Protein AF-Q8XRA2-F1 (afdb_monomer_lite)

Sequence (101 aa):
MEHDKYLHAGISAVIASGVTTLAVDSPNRFWYGLGAGMAVGLTKEIVDRRKTNGRFDSKDLLADLAGALIGAYAADSLLRPAVFKQPTGYAYGVQLNVAFD

Organism: Ralstonia nicotianae (strain ATCC BAA-1114 / GMI1000) (NCBI:txid267608)

Secondary structure (DSSP, 8-state):
--HHHHHHHHHHHHHHHHHHHHTTT-TTHHHHHHHHHHHHHHHHHHHHHHHH-PPP-HHHHHHHHHHHHHHHHHIIIIIHHHHTT-SS--SSS--------

Radius of gyration: 16.07 Å; chains: 1; bounding box: 40×39×38 Å

Foldseek 3Di:
DVVVLLVLLQVLLVQLLVQLLVPLPDPCSLVRSLVRLLVVQVVVQVVCCVPVVDDRDVSSSVSSNNSSNNNSCCNVPPVSVVQVPDPDNDPDPPPPPPDDD

Structure (mmCIF, N/CA/C/O backbone):
data_AF-Q8XRA2-F1
#
_entry.id   AF-Q8XRA2-F1
#
loop_
_atom_site.group_PDB
_atom_site.id
_atom_site.type_symbol
_atom_site.label_atom_id
_atom_site.label_alt_id
_atom_site.label_comp_id
_atom_site.label_asym_id
_atom_site.label_entity_id
_atom_site.label_seq_id
_atom_site.pdbx_PDB_ins_code
_atom_site.Cartn_x
_atom_site.Cartn_y
_atom_site.Cartn_z
_atom_site.occupancy
_atom_site.B_iso_or_equiv
_atom_site.auth_seq_id
_atom_site.auth_comp_id
_atom_site.auth_asym_id
_atom_site.auth_atom_id
_atom_site.pdbx_PDB_model_num
ATOM 1 N N . MET A 1 1 ? -3.341 7.267 21.352 1.00 46.38 1 MET A N 1
ATOM 2 C CA . MET A 1 1 ? -4.279 7.421 20.216 1.00 46.38 1 MET A CA 1
ATOM 3 C C . MET A 1 1 ? -3.575 7.649 18.874 1.00 46.38 1 MET A C 1
ATOM 5 O O . MET A 1 1 ? -4.212 7.436 17.858 1.00 46.38 1 MET A O 1
ATOM 9 N N . GLU A 1 2 ? -2.294 8.044 18.819 1.00 52.69 2 GLU A N 1
ATOM 10 C CA . GLU A 1 2 ? -1.596 8.254 17.530 1.00 52.69 2 GLU A CA 1
ATOM 11 C C . GLU A 1 2 ? -0.962 6.990 16.934 1.00 52.69 2 GLU A C 1
ATOM 13 O O . GLU A 1 2 ? -0.870 6.868 15.719 1.00 52.69 2 GLU A O 1
ATOM 18 N N . HIS A 1 3 ? -0.583 6.023 17.774 1.00 60.09 3 HIS A N 1
ATOM 19 C CA . HIS A 1 3 ? 0.075 4.788 17.334 1.00 60.09 3 HIS A CA 1
ATOM 20 C C . HIS A 1 3 ? -0.778 3.959 16.356 1.00 60.09 3 HIS A C 1
ATOM 22 O O . HIS A 1 3 ? -0.246 3.353 15.432 1.00 60.09 3 HIS A O 1
ATOM 28 N N . ASP A 1 4 ? -2.102 3.990 16.523 1.00 64.19 4 ASP A N 1
ATOM 29 C CA . ASP A 1 4 ? -3.039 3.244 15.677 1.00 64.19 4 ASP A CA 1
ATOM 30 C C . ASP A 1 4 ? -3.101 3.816 14.247 1.00 64.19 4 ASP A C 1
ATOM 32 O O . ASP A 1 4 ? -3.142 3.085 13.261 1.00 64.19 4 ASP A O 1
ATOM 36 N N . LYS A 1 5 ? -2.969 5.139 14.107 1.00 65.81 5 LYS A N 1
ATOM 37 C CA . LYS A 1 5 ? -3.048 5.840 12.816 1.00 65.81 5 LYS A CA 1
ATOM 38 C C . LYS A 1 5 ? -1.835 5.600 11.931 1.00 65.81 5 LYS A C 1
ATOM 40 O O . LYS A 1 5 ? -1.968 5.446 10.720 1.00 65.81 5 LYS A O 1
ATOM 45 N N . TYR A 1 6 ? -0.647 5.553 12.535 1.00 73.31 6 TYR A N 1
ATOM 46 C CA . TYR A 1 6 ? 0.577 5.215 11.808 1.00 73.31 6 TYR A CA 1
ATOM 47 C C . TYR A 1 6 ? 0.550 3.771 11.305 1.00 73.31 6 TYR A C 1
ATOM 49 O O . TYR A 1 6 ? 1.093 3.492 10.238 1.00 73.31 6 TYR A O 1
ATOM 57 N N . LEU A 1 7 ? -0.118 2.871 12.032 1.00 78.88 7 LEU A N 1
ATOM 58 C CA . LEU A 1 7 ? -0.307 1.491 11.601 1.00 78.88 7 LEU A CA 1
ATOM 59 C C . LEU A 1 7 ? -1.230 1.402 10.374 1.00 78.88 7 LEU A C 1
ATOM 61 O O . LEU A 1 7 ? -0.915 0.669 9.439 1.00 78.88 7 LEU A O 1
ATOM 65 N N . HIS A 1 8 ? -2.313 2.184 10.342 1.00 75.25 8 HIS A N 1
ATOM 66 C CA . HIS A 1 8 ? -3.242 2.250 9.202 1.00 75.25 8 HIS A CA 1
ATOM 67 C C . HIS A 1 8 ? -2.545 2.804 7.955 1.00 75.25 8 HIS A C 1
ATOM 69 O O . HIS A 1 8 ? -2.428 2.118 6.937 1.00 75.25 8 HIS A O 1
ATOM 75 N N . ALA A 1 9 ? -1.919 3.977 8.092 1.00 78.38 9 ALA A N 1
ATOM 76 C CA . ALA A 1 9 ? -1.117 4.56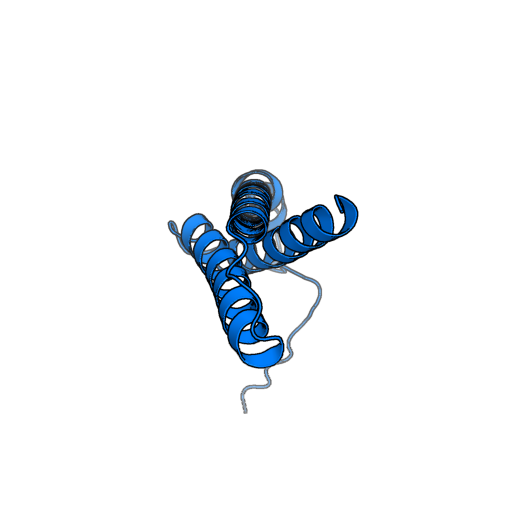7 7.025 1.00 78.38 9 ALA A CA 1
ATOM 77 C C . ALA A 1 9 ? 0.001 3.622 6.543 1.00 78.38 9 ALA A C 1
ATOM 79 O O . ALA A 1 9 ? 0.244 3.505 5.344 1.00 78.38 9 ALA A O 1
ATOM 80 N N . GLY A 1 10 ? 0.664 2.912 7.459 1.00 82.19 10 GLY A N 1
ATOM 81 C CA . GLY A 1 10 ? 1.728 1.965 7.130 1.00 82.19 10 GLY A CA 1
ATOM 82 C C . GLY A 1 10 ? 1.241 0.772 6.307 1.00 82.19 10 GLY A C 1
ATOM 83 O O . GLY A 1 10 ? 1.834 0.459 5.276 1.00 82.19 10 GLY A O 1
ATOM 84 N N . ILE A 1 11 ? 0.142 0.131 6.715 1.00 84.00 11 ILE A N 1
ATOM 85 C CA . ILE A 1 11 ? -0.443 -1.003 5.979 1.00 84.00 11 ILE A CA 1
ATOM 86 C C . ILE A 1 11 ? -0.898 -0.552 4.588 1.00 84.00 11 ILE A C 1
ATOM 88 O O . ILE A 1 11 ? -0.568 -1.194 3.588 1.00 84.00 11 ILE A O 1
ATOM 92 N N . SER A 1 12 ? -1.581 0.589 4.511 1.00 82.88 12 SER A N 1
ATOM 93 C CA . SER A 1 12 ? -2.031 1.167 3.246 1.00 82.88 12 SER A CA 1
ATOM 94 C C . SER A 1 12 ? -0.862 1.532 2.326 1.00 82.88 12 SER A C 1
ATOM 96 O O . SER A 1 12 ? -0.939 1.296 1.120 1.00 82.88 12 SER A O 1
ATOM 98 N N . ALA A 1 13 ? 0.267 1.996 2.874 1.00 83.56 13 ALA A N 1
ATOM 99 C CA . ALA A 1 13 ? 1.488 2.245 2.108 1.00 83.56 13 ALA A CA 1
ATOM 100 C C . ALA A 1 13 ? 2.113 0.957 1.547 1.00 83.56 13 ALA A C 1
ATOM 102 O O . ALA A 1 13 ? 2.542 0.933 0.391 1.00 83.56 13 ALA A O 1
ATOM 103 N N . VAL A 1 14 ? 2.145 -0.128 2.327 1.00 86.50 14 VAL A N 1
ATOM 104 C CA . VAL A 1 14 ? 2.672 -1.432 1.882 1.00 86.50 14 VAL A CA 1
ATOM 105 C C . VAL A 1 14 ? 1.808 -2.022 0.766 1.00 86.50 14 VAL A C 1
ATOM 107 O O . VAL A 1 14 ? 2.332 -2.476 -0.249 1.00 86.50 14 VAL A O 1
ATOM 110 N N . ILE A 1 15 ? 0.483 -1.966 0.905 1.00 86.19 15 ILE A N 1
ATOM 111 C CA . ILE A 1 15 ? -0.444 -2.481 -0.113 1.00 86.19 15 ILE A CA 1
ATOM 112 C C . ILE A 1 15 ? -0.350 -1.644 -1.390 1.00 86.19 15 ILE A C 1
ATOM 114 O O . ILE A 1 15 ? -0.200 -2.193 -2.483 1.00 86.19 15 ILE A O 1
ATOM 118 N N . ALA A 1 16 ? -0.386 -0.317 -1.258 1.00 84.00 16 ALA A N 1
ATOM 119 C CA . ALA A 1 16 ? -0.337 0.576 -2.404 1.00 84.00 16 ALA A CA 1
ATOM 120 C C . ALA A 1 16 ? 1.000 0.491 -3.149 1.00 84.00 16 ALA A C 1
ATOM 122 O O . ALA A 1 16 ? 1.006 0.462 -4.381 1.00 84.00 16 ALA A O 1
ATOM 123 N N . SER A 1 17 ? 2.123 0.394 -2.431 1.00 78.62 17 SER A N 1
ATOM 124 C CA . SER A 1 17 ? 3.434 0.175 -3.054 1.00 78.62 17 SER A CA 1
ATOM 125 C C . SER A 1 17 ? 3.503 -1.173 -3.768 1.00 78.62 17 SER A C 1
ATOM 127 O O . SER A 1 17 ? 3.851 -1.201 -4.946 1.00 78.62 17 SER A O 1
ATOM 129 N N . GLY A 1 18 ? 3.085 -2.266 -3.121 1.00 83.50 18 GLY A N 1
ATOM 130 C CA . GLY A 1 18 ? 3.097 -3.602 -3.719 1.00 83.50 18 GLY A CA 1
ATOM 131 C C . GLY A 1 18 ? 2.275 -3.684 -5.006 1.00 83.50 18 GLY A C 1
ATOM 132 O O . GLY A 1 18 ? 2.775 -4.137 -6.032 1.00 83.50 18 GLY A O 1
ATOM 133 N N . VAL A 1 19 ? 1.040 -3.176 -4.994 1.00 84.88 19 VAL A N 1
ATOM 134 C CA . VAL A 1 19 ? 0.173 -3.186 -6.184 1.00 84.88 19 VAL A CA 1
ATOM 135 C C . VAL A 1 19 ? 0.704 -2.259 -7.283 1.00 84.88 19 VAL A C 1
ATOM 137 O O . VAL A 1 19 ? 0.675 -2.632 -8.455 1.00 84.88 19 VAL A O 1
ATOM 140 N N . THR A 1 20 ? 1.249 -1.090 -6.927 1.00 82.31 20 THR A N 1
ATOM 141 C CA . THR A 1 20 ? 1.894 -0.190 -7.901 1.00 82.31 20 THR A CA 1
ATOM 142 C C . THR A 1 20 ? 3.086 -0.864 -8.572 1.00 82.31 20 THR A C 1
ATOM 144 O O . THR A 1 20 ? 3.254 -0.749 -9.786 1.00 82.31 20 THR A O 1
ATOM 147 N N . THR A 1 21 ? 3.905 -1.584 -7.801 1.00 81.00 21 THR A N 1
ATOM 148 C CA . THR A 1 21 ? 5.049 -2.324 -8.332 1.00 81.00 21 THR A CA 1
ATOM 149 C C . THR A 1 21 ? 4.609 -3.511 -9.181 1.00 81.00 21 THR A C 1
ATOM 151 O O . THR A 1 21 ? 5.208 -3.729 -10.220 1.00 81.00 21 THR A O 1
ATOM 154 N N . LEU A 1 22 ? 3.559 -4.251 -8.814 1.00 81.31 22 LEU A N 1
ATOM 155 C CA . LEU A 1 22 ? 3.065 -5.378 -9.621 1.00 81.31 22 LEU A CA 1
ATOM 156 C C . LEU A 1 22 ? 2.472 -4.936 -10.962 1.00 81.31 22 LEU A C 1
ATOM 158 O O . LEU A 1 22 ? 2.590 -5.644 -11.957 1.00 81.31 22 LEU A O 1
ATOM 162 N N . ALA A 1 23 ? 1.873 -3.750 -11.021 1.00 83.12 23 ALA A N 1
ATOM 163 C CA . ALA A 1 23 ? 1.319 -3.193 -12.247 1.00 83.12 23 ALA A CA 1
ATOM 164 C C . ALA A 1 23 ? 2.387 -2.530 -13.150 1.00 83.12 23 ALA A C 1
ATOM 166 O O . ALA A 1 23 ? 2.101 -1.523 -13.796 1.00 83.12 23 ALA A O 1
ATOM 167 N N . VAL A 1 24 ? 3.610 -3.079 -13.214 1.00 73.62 24 VAL A N 1
ATOM 168 C CA . VAL A 1 24 ? 4.774 -2.495 -13.916 1.00 73.62 24 VAL A CA 1
ATOM 169 C C . VAL A 1 24 ? 4.466 -1.988 -15.329 1.00 73.62 24 VAL A C 1
ATOM 171 O O . VAL A 1 24 ? 4.904 -0.886 -15.671 1.00 73.62 24 VAL A O 1
ATOM 174 N N . ASP A 1 25 ? 3.678 -2.736 -16.100 1.00 78.06 25 ASP A N 1
ATOM 175 C CA . ASP A 1 25 ? 3.413 -2.478 -17.522 1.00 78.06 25 ASP A CA 1
ATOM 176 C C . ASP A 1 25 ? 2.260 -1.495 -17.773 1.00 78.06 25 ASP A C 1
ATOM 178 O O . ASP A 1 25 ? 2.017 -1.081 -18.907 1.00 78.06 25 ASP A O 1
ATOM 182 N N . SER A 1 26 ? 1.535 -1.094 -16.724 1.00 77.19 26 SER A N 1
ATOM 183 C CA . SER A 1 26 ? 0.397 -0.188 -16.853 1.00 77.19 26 SER A CA 1
ATOM 184 C C . SER A 1 26 ? 0.818 1.271 -16.661 1.00 77.19 26 SER A C 1
ATOM 186 O O . SER A 1 26 ? 1.407 1.608 -15.629 1.00 77.19 26 SER A O 1
ATOM 188 N N . PRO A 1 27 ? 0.416 2.194 -17.555 1.00 80.88 27 PRO A N 1
ATOM 189 C CA . PRO A 1 27 ? 0.567 3.627 -17.306 1.00 80.88 27 PRO A CA 1
ATOM 190 C C . PRO A 1 27 ? -0.268 4.105 -16.103 1.00 80.88 27 PRO A C 1
ATOM 192 O O . PRO A 1 27 ? 0.021 5.152 -15.533 1.00 80.88 27 PRO A O 1
ATOM 195 N N . ASN A 1 28 ? -1.269 3.323 -15.678 1.00 85.00 28 ASN A N 1
ATOM 196 C CA . ASN A 1 28 ? -2.190 3.651 -14.586 1.00 85.00 28 ASN A CA 1
ATOM 197 C C . ASN A 1 28 ? -1.831 2.976 -13.253 1.00 85.00 28 ASN A C 1
ATOM 199 O O . ASN A 1 28 ? -2.624 2.994 -12.315 1.00 85.00 28 ASN A O 1
ATOM 203 N N . ARG A 1 29 ? -0.655 2.360 -13.140 1.00 81.75 29 ARG A N 1
ATOM 204 C CA . ARG A 1 29 ? -0.250 1.579 -11.958 1.00 81.75 29 ARG A CA 1
ATOM 205 C C . ARG A 1 29 ? -0.269 2.337 -10.636 1.00 81.75 29 ARG A C 1
ATOM 207 O O . ARG A 1 29 ? -0.650 1.758 -9.625 1.00 81.75 29 ARG A O 1
ATOM 214 N N . PHE A 1 30 ? 0.056 3.631 -10.656 1.00 84.19 30 PHE A N 1
ATOM 215 C CA . PHE A 1 30 ? -0.087 4.504 -9.491 1.00 84.19 30 PHE A CA 1
ATOM 216 C C . PHE A 1 30 ? -1.536 4.499 -8.982 1.00 84.19 30 PHE A C 1
ATOM 218 O O . PHE A 1 30 ? -1.786 4.323 -7.792 1.00 84.19 30 PHE A O 1
ATOM 225 N N . TRP A 1 31 ? -2.502 4.612 -9.898 1.00 85.06 31 TRP A N 1
ATOM 226 C CA . TRP A 1 31 ? -3.926 4.581 -9.574 1.00 85.06 31 TRP A CA 1
ATOM 227 C C . TRP A 1 31 ? -4.400 3.199 -9.131 1.00 85.06 31 TRP A C 1
ATOM 229 O O . TRP A 1 31 ? -5.275 3.115 -8.274 1.00 85.06 31 TRP A O 1
ATOM 239 N N . TYR A 1 32 ? -3.814 2.119 -9.652 1.00 86.06 32 TYR A N 1
ATOM 240 C CA . TYR A 1 32 ? -4.104 0.766 -9.172 1.00 86.06 32 TYR A CA 1
ATOM 241 C C . TYR A 1 32 ? -3.613 0.553 -7.739 1.00 86.06 32 TYR A C 1
ATOM 243 O O . TYR A 1 32 ? -4.365 0.031 -6.918 1.00 86.06 32 TYR A O 1
ATOM 251 N N . GLY A 1 33 ? -2.403 1.010 -7.410 1.00 83.38 33 GLY A N 1
ATOM 252 C CA . GLY A 1 33 ? -1.893 0.952 -6.043 1.00 83.38 33 GLY A CA 1
ATOM 253 C C . GLY A 1 33 ? -2.694 1.805 -5.074 1.00 83.38 33 GLY A C 1
ATOM 254 O O . GLY A 1 33 ? -3.120 1.316 -4.028 1.00 83.38 33 GLY A O 1
ATOM 255 N N . LEU A 1 34 ? -2.972 3.053 -5.450 1.00 87.12 34 LEU A N 1
ATOM 25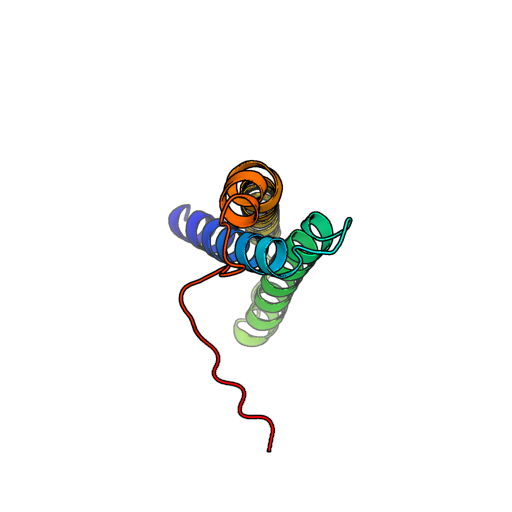6 C CA . LEU A 1 34 ? -3.803 3.948 -4.651 1.00 87.12 34 LEU A CA 1
ATOM 257 C C . LEU A 1 34 ? -5.209 3.369 -4.438 1.00 87.12 34 LEU A C 1
ATOM 259 O O . LEU A 1 34 ? -5.705 3.345 -3.313 1.00 87.12 34 LEU A O 1
ATOM 263 N N . GLY A 1 35 ? -5.832 2.862 -5.504 1.00 87.25 35 GLY A N 1
ATOM 264 C CA . GLY A 1 35 ? -7.153 2.243 -5.453 1.00 87.25 35 GLY A CA 1
ATOM 265 C C . GLY A 1 35 ? -7.186 1.002 -4.562 1.00 87.25 35 GLY A C 1
ATOM 266 O O . GLY A 1 35 ? -8.107 0.857 -3.764 1.00 87.25 35 GLY A O 1
ATOM 267 N N . ALA A 1 36 ? -6.167 0.143 -4.638 1.00 86.44 36 ALA A N 1
ATOM 268 C CA . ALA A 1 36 ? -6.067 -1.046 -3.797 1.00 86.44 36 ALA A CA 1
ATOM 269 C C . ALA A 1 36 ? -5.860 -0.705 -2.313 1.00 86.44 36 ALA A C 1
ATOM 271 O O . ALA A 1 36 ? -6.548 -1.271 -1.464 1.00 86.44 36 ALA A O 1
ATOM 272 N N . GLY A 1 37 ? -4.973 0.246 -1.995 1.00 83.06 37 GLY A N 1
ATOM 273 C CA . GLY A 1 37 ? -4.779 0.720 -0.619 1.00 83.06 37 GLY A CA 1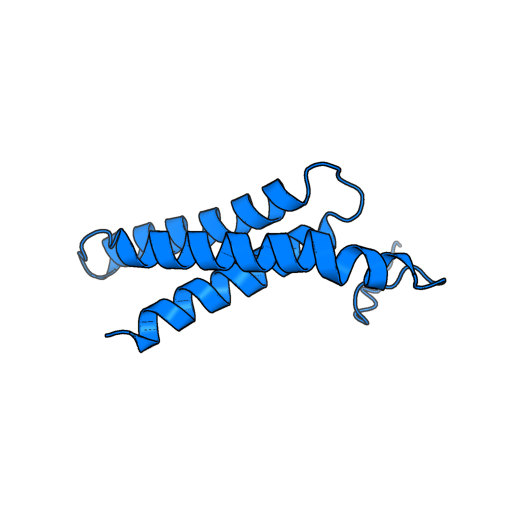
ATOM 274 C C . GLY A 1 37 ? -6.068 1.302 -0.029 1.00 83.06 37 GLY A C 1
ATOM 275 O O . GLY A 1 37 ? -6.496 0.907 1.054 1.00 83.06 37 GLY A O 1
ATOM 276 N N . MET A 1 38 ? -6.758 2.151 -0.797 1.00 87.56 38 MET A N 1
ATOM 277 C CA . MET A 1 38 ? -8.038 2.742 -0.389 1.00 87.56 38 MET A CA 1
ATOM 278 C C . MET A 1 38 ? -9.163 1.714 -0.247 1.00 87.56 38 MET A C 1
ATOM 280 O O . MET A 1 38 ? -9.970 1.819 0.675 1.00 87.56 38 MET A O 1
ATOM 284 N N . ALA A 1 39 ? -9.234 0.714 -1.129 1.00 87.56 39 ALA A N 1
ATOM 285 C CA . ALA A 1 39 ? -10.236 -0.345 -1.039 1.00 87.56 39 ALA A CA 1
ATOM 286 C C . ALA A 1 39 ? -10.097 -1.142 0.266 1.00 87.56 39 ALA A C 1
ATOM 288 O O . ALA A 1 39 ? -11.106 -1.489 0.884 1.00 87.56 39 ALA A O 1
ATOM 289 N N . VAL A 1 40 ? -8.864 -1.392 0.713 1.00 85.06 40 VAL A N 1
ATOM 290 C CA . VAL A 1 40 ? -8.598 -2.087 1.978 1.00 85.06 40 VAL A CA 1
ATOM 291 C C . VAL A 1 40 ? -8.973 -1.217 3.178 1.00 85.06 40 VAL A C 1
ATOM 293 O O . VAL A 1 40 ? -9.698 -1.706 4.046 1.00 85.06 40 VAL A O 1
ATOM 296 N N . GLY A 1 41 ? -8.588 0.065 3.189 1.00 82.06 41 GLY A N 1
ATOM 297 C CA . GLY A 1 41 ? -8.979 1.009 4.246 1.00 82.06 41 GLY A CA 1
ATOM 298 C C . GLY A 1 41 ? -10.499 1.155 4.380 1.00 82.06 41 GLY A C 1
ATOM 299 O O . GLY A 1 41 ? -11.069 0.959 5.452 1.00 82.06 41 GLY A O 1
ATOM 300 N N . LEU A 1 42 ? -11.202 1.355 3.257 1.00 85.00 42 LEU A N 1
ATOM 301 C CA . LEU A 1 42 ? -12.670 1.408 3.228 1.00 85.00 42 LEU A CA 1
ATOM 302 C C . LEU A 1 42 ? -13.315 0.104 3.713 1.00 85.00 42 LEU A C 1
ATOM 304 O O . LEU A 1 42 ? -14.307 0.135 4.441 1.00 85.00 42 LEU A O 1
ATOM 308 N N . THR A 1 43 ? -12.768 -1.047 3.314 1.00 85.00 43 THR A N 1
ATOM 309 C CA . THR A 1 43 ? -13.290 -2.354 3.736 1.00 85.00 43 THR A CA 1
ATOM 310 C C . THR A 1 43 ? -13.137 -2.544 5.240 1.00 85.00 43 THR A C 1
ATOM 312 O O . THR A 1 43 ? -14.077 -3.013 5.884 1.00 85.00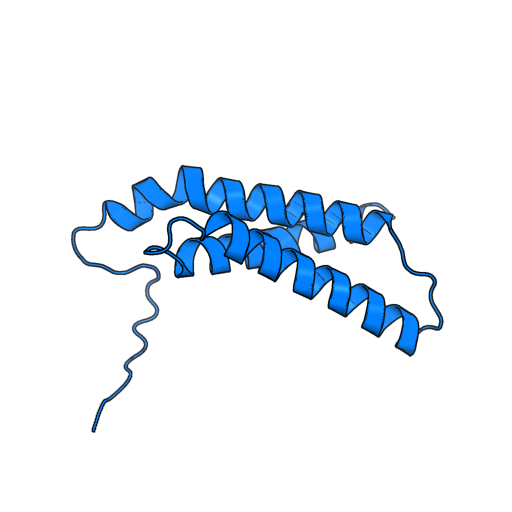 43 THR A O 1
ATOM 315 N N . LYS A 1 44 ? -11.995 -2.146 5.813 1.00 81.69 44 LYS A N 1
ATOM 316 C CA . LYS A 1 44 ? -11.758 -2.202 7.257 1.00 81.69 44 LYS A CA 1
ATOM 317 C C . LYS A 1 44 ? -12.783 -1.364 8.020 1.00 81.69 44 LYS A C 1
ATOM 319 O O . LYS A 1 44 ? -13.486 -1.915 8.863 1.00 81.69 44 LYS A O 1
ATOM 324 N N . GLU A 1 45 ? -12.954 -0.098 7.644 1.00 80.81 45 GLU A N 1
ATOM 325 C CA . GLU A 1 45 ? -13.930 0.803 8.274 1.00 80.81 45 GLU A CA 1
ATOM 326 C C . GLU A 1 45 ? -15.367 0.249 8.213 1.00 80.81 45 GLU A C 1
ATOM 328 O O . GLU A 1 45 ? -16.137 0.343 9.173 1.00 80.81 45 GLU A O 1
ATOM 333 N N . ILE A 1 46 ? -15.750 -0.384 7.096 1.00 81.75 46 ILE A N 1
ATOM 334 C CA . ILE A 1 46 ? -17.068 -1.023 6.948 1.00 81.75 46 ILE A CA 1
ATOM 335 C C . ILE A 1 46 ? -17.208 -2.244 7.868 1.00 81.75 46 ILE A C 1
ATOM 337 O O . ILE A 1 46 ? -18.273 -2.447 8.462 1.00 81.75 46 ILE A O 1
ATOM 341 N N . VAL A 1 47 ? -16.170 -3.077 7.970 1.00 79.62 47 VAL A N 1
ATOM 342 C CA . VAL A 1 47 ? -16.171 -4.283 8.812 1.00 79.62 47 VAL A CA 1
ATOM 343 C C . VAL A 1 47 ? -16.192 -3.913 10.292 1.00 79.62 47 VAL A C 1
ATOM 345 O O . VAL A 1 47 ? -16.984 -4.489 11.043 1.00 79.62 47 VAL A O 1
ATOM 348 N N . ASP A 1 48 ? -15.393 -2.933 10.701 1.00 78.62 48 ASP A N 1
ATOM 349 C CA . ASP A 1 48 ? -15.311 -2.487 12.090 1.00 78.62 48 ASP A CA 1
ATOM 350 C C . ASP A 1 48 ? -16.633 -1.849 12.523 1.00 78.62 48 ASP A C 1
ATOM 352 O O . ASP A 1 48 ? -17.205 -2.254 13.537 1.00 78.62 48 ASP A O 1
ATOM 356 N N . ARG A 1 49 ? -17.240 -1.006 11.675 1.00 75.19 49 ARG A N 1
ATOM 357 C CA . ARG A 1 49 ? -18.596 -0.478 11.902 1.00 75.19 49 ARG A CA 1
ATOM 358 C C . ARG A 1 49 ? -19.637 -1.577 12.140 1.00 75.19 49 ARG A C 1
ATOM 360 O O . ARG A 1 49 ? -20.521 -1.407 12.979 1.00 75.19 49 ARG A O 1
ATOM 367 N N . ARG A 1 50 ? -19.551 -2.703 11.422 1.00 73.94 50 ARG A N 1
ATOM 368 C CA . ARG A 1 50 ? -20.477 -3.842 11.584 1.00 73.94 50 ARG A CA 1
ATOM 369 C C . ARG A 1 50 ? -20.203 -4.675 12.837 1.00 73.94 50 ARG A C 1
ATOM 371 O O . ARG A 1 50 ? -21.149 -5.225 13.391 1.00 73.94 50 ARG A O 1
ATOM 378 N N . LYS A 1 51 ? -18.944 -4.802 13.265 1.00 72.56 51 LYS A N 1
ATOM 379 C CA . LYS A 1 51 ? -18.549 -5.656 14.398 1.00 72.56 51 LYS A CA 1
ATOM 380 C C . LYS A 1 51 ? -18.684 -4.973 15.754 1.00 72.56 51 LYS A C 1
ATOM 382 O O . LYS A 1 51 ? -19.114 -5.616 16.704 1.00 72.56 51 LYS A O 1
ATOM 387 N N . THR A 1 52 ? -18.308 -3.702 15.861 1.00 63.12 52 THR A N 1
ATOM 388 C CA . THR A 1 52 ? -18.232 -2.996 17.154 1.00 63.12 52 THR A CA 1
ATOM 389 C C . THR A 1 52 ? -19.348 -1.975 17.352 1.00 63.12 52 THR A C 1
ATOM 391 O O . THR A 1 52 ? -19.369 -1.288 18.370 1.00 63.12 52 THR A O 1
ATOM 394 N N . ASN A 1 53 ? -20.280 -1.852 16.394 1.00 64.25 53 ASN A N 1
ATOM 395 C CA . ASN A 1 53 ? -21.229 -0.733 16.315 1.00 64.25 53 ASN A CA 1
ATOM 396 C C . ASN A 1 53 ? -20.503 0.636 16.332 1.00 64.25 53 ASN A C 1
ATOM 398 O O . ASN A 1 53 ? -21.070 1.660 16.723 1.00 64.25 53 ASN A O 1
ATOM 402 N N . GLY A 1 54 ? -19.219 0.634 15.948 1.00 60.62 54 GLY A N 1
ATOM 403 C CA . GLY A 1 54 ? -18.340 1.792 15.938 1.00 60.62 54 GLY A CA 1
ATOM 404 C C . GLY A 1 54 ? -18.758 2.801 14.874 1.00 60.62 54 GLY A C 1
ATOM 405 O O . GLY A 1 54 ? -19.335 2.453 13.842 1.00 60.62 54 GLY A O 1
ATOM 406 N N . ARG A 1 55 ? -18.492 4.084 15.127 1.00 66.12 55 ARG A N 1
ATOM 407 C CA . ARG A 1 55 ? -18.669 5.128 14.112 1.00 66.12 55 ARG A CA 1
ATOM 408 C C . ARG A 1 55 ? -17.543 5.019 13.089 1.00 66.12 55 ARG A C 1
ATOM 410 O O . ARG A 1 55 ? -16.423 4.715 13.461 1.00 66.12 55 ARG A O 1
ATOM 417 N N . PHE A 1 56 ? -17.872 5.299 11.831 1.00 73.31 56 PHE A N 1
ATOM 418 C CA . PHE A 1 56 ? -16.888 5.451 10.762 1.00 73.31 56 PHE A CA 1
ATOM 419 C C . PHE A 1 56 ? -15.862 6.517 11.169 1.00 73.31 56 PHE A C 1
ATOM 421 O O . PHE A 1 56 ? -16.273 7.659 11.423 1.00 73.31 56 PHE A O 1
ATOM 428 N N . ASP A 1 57 ? -14.577 6.160 11.265 1.00 77.56 57 ASP A N 1
ATOM 429 C CA . ASP A 1 57 ? -13.535 7.114 11.641 1.00 77.56 57 ASP A CA 1
ATOM 430 C C . ASP A 1 57 ? -12.875 7.682 10.386 1.00 77.56 57 ASP A C 1
ATOM 432 O O . ASP A 1 57 ? -11.941 7.143 9.793 1.00 77.56 57 ASP A O 1
ATOM 436 N N . SER A 1 58 ? -13.357 8.855 9.979 1.00 77.69 58 SER A N 1
ATOM 437 C CA . SER A 1 58 ? -12.795 9.573 8.839 1.00 77.69 58 SER A CA 1
ATOM 438 C C . SER A 1 58 ? -11.304 9.898 9.005 1.00 77.69 58 SER A C 1
ATOM 440 O O . SER A 1 58 ? -10.647 10.201 8.010 1.00 77.69 58 SER A O 1
ATOM 442 N N . LYS A 1 59 ? -10.756 9.881 10.231 1.00 81.50 59 LYS A N 1
ATOM 443 C CA . LYS A 1 59 ? -9.327 10.124 10.475 1.00 81.50 59 LYS A CA 1
ATOM 444 C C . LYS A 1 59 ? -8.475 8.921 10.089 1.00 81.50 59 LYS A C 1
ATOM 446 O O . LYS A 1 59 ? -7.364 9.135 9.610 1.00 81.50 59 LYS A O 1
ATOM 451 N N . ASP A 1 60 ? -8.994 7.712 10.256 1.00 79.06 60 ASP A N 1
ATOM 452 C CA . ASP A 1 60 ? -8.297 6.483 9.881 1.00 79.06 60 ASP A CA 1
ATOM 453 C C . ASP A 1 60 ? -8.326 6.308 8.361 1.00 79.06 60 ASP A C 1
ATOM 455 O O . ASP A 1 60 ? -7.285 6.061 7.756 1.00 79.06 60 ASP A O 1
ATOM 459 N N . LEU A 1 61 ? -9.442 6.663 7.711 1.00 82.25 61 LEU A N 1
ATOM 460 C CA . LEU A 1 61 ? -9.506 6.754 6.247 1.00 82.25 61 LEU A CA 1
ATOM 461 C C . LEU A 1 61 ? -8.516 7.782 5.665 1.00 82.25 61 LEU A C 1
ATOM 463 O O . LEU A 1 61 ? -7.912 7.558 4.618 1.00 82.25 61 LEU A O 1
ATOM 467 N N . LEU A 1 62 ? -8.351 8.932 6.326 1.00 86.06 62 LEU A N 1
ATOM 468 C CA . LEU A 1 62 ? -7.374 9.950 5.925 1.00 86.06 62 LEU A CA 1
ATOM 469 C C . LEU A 1 62 ? -5.932 9.460 6.105 1.00 86.06 62 LEU A C 1
ATOM 471 O O . LEU A 1 62 ? -5.079 9.766 5.271 1.00 86.06 62 LEU A O 1
ATOM 475 N N . ALA A 1 63 ? -5.664 8.696 7.166 1.00 85.50 63 ALA A N 1
ATOM 476 C CA . ALA A 1 63 ? -4.370 8.060 7.381 1.00 85.50 63 ALA A CA 1
ATOM 477 C C . ALA A 1 63 ? -4.093 6.993 6.309 1.00 85.50 63 ALA A C 1
ATOM 479 O O . ALA A 1 63 ? -3.003 6.986 5.736 1.00 85.50 63 ALA A O 1
ATOM 480 N N . ASP A 1 64 ? -5.086 6.170 5.968 1.00 85.81 64 ASP A N 1
ATOM 481 C CA . ASP A 1 64 ? -5.005 5.190 4.883 1.00 85.81 64 ASP A CA 1
ATOM 482 C C . ASP A 1 64 ? -4.755 5.852 3.528 1.00 85.81 64 ASP A C 1
ATOM 484 O O . ASP A 1 64 ? -3.870 5.421 2.791 1.00 85.81 64 ASP A O 1
ATOM 488 N N . LEU A 1 65 ? -5.457 6.948 3.223 1.00 87.12 65 LEU A N 1
ATOM 489 C CA . LEU A 1 65 ? -5.234 7.723 2.004 1.00 87.12 65 LEU A CA 1
ATOM 490 C C . LEU A 1 65 ? -3.811 8.286 1.945 1.00 87.12 65 LEU A C 1
ATOM 492 O O . LEU A 1 65 ? -3.138 8.146 0.925 1.00 87.12 65 LEU A O 1
ATOM 496 N N . ALA A 1 66 ? -3.337 8.907 3.028 1.00 87.75 66 ALA A N 1
ATOM 497 C CA . ALA A 1 66 ? -1.984 9.453 3.092 1.00 87.75 66 ALA A CA 1
ATOM 498 C C . ALA A 1 66 ? -0.927 8.349 2.928 1.00 87.75 66 ALA A C 1
ATOM 500 O O . ALA A 1 66 ? 0.012 8.499 2.147 1.00 87.75 66 ALA A O 1
ATOM 501 N N . GLY A 1 67 ? -1.115 7.220 3.611 1.00 84.38 67 GLY A N 1
ATOM 502 C CA . GLY A 1 67 ? -0.273 6.038 3.490 1.00 84.38 67 GLY A CA 1
ATOM 503 C C . GLY A 1 67 ? -0.242 5.481 2.071 1.00 84.38 67 GLY A C 1
ATOM 504 O O . GLY A 1 67 ? 0.831 5.305 1.497 1.00 84.38 67 GLY A O 1
ATOM 505 N N . ALA A 1 68 ? -1.413 5.269 1.471 1.00 86.81 68 ALA A N 1
ATOM 506 C CA . ALA A 1 68 ? -1.549 4.750 0.116 1.00 86.81 68 ALA A CA 1
ATOM 507 C C . ALA A 1 68 ? -0.920 5.685 -0.928 1.00 86.81 68 ALA A C 1
ATOM 509 O O . ALA A 1 68 ? -0.224 5.213 -1.827 1.00 86.81 68 ALA A O 1
ATOM 510 N N . LEU A 1 69 ? -1.094 7.004 -0.783 1.00 87.31 69 LEU A N 1
ATOM 511 C CA . LEU A 1 69 ? -0.439 8.001 -1.635 1.00 87.31 69 LEU A CA 1
ATOM 512 C C . LEU A 1 69 ? 1.085 7.921 -1.524 1.00 87.31 69 LEU A C 1
ATOM 514 O O . LEU A 1 69 ? 1.761 7.866 -2.549 1.00 87.31 69 LEU A O 1
ATOM 518 N N . ILE A 1 70 ? 1.625 7.877 -0.302 1.00 88.00 70 ILE A N 1
ATOM 519 C CA . ILE A 1 70 ? 3.073 7.778 -0.068 1.00 88.00 70 ILE A CA 1
ATOM 520 C C . ILE A 1 70 ? 3.622 6.465 -0.637 1.00 88.00 70 ILE A C 1
ATOM 522 O O . ILE A 1 70 ? 4.632 6.481 -1.336 1.00 88.00 70 ILE A O 1
ATOM 526 N N . GLY A 1 71 ? 2.952 5.339 -0.381 1.00 82.00 71 GLY A N 1
ATOM 527 C CA . GLY A 1 71 ? 3.364 4.020 -0.859 1.00 82.00 71 GLY A CA 1
ATOM 528 C C . GLY A 1 71 ? 3.344 3.904 -2.381 1.00 82.00 71 GLY A C 1
ATOM 529 O O . GLY A 1 71 ? 4.340 3.498 -2.981 1.00 82.00 71 GLY A O 1
ATOM 530 N N . ALA A 1 72 ? 2.242 4.311 -3.020 1.00 84.19 72 ALA A N 1
ATOM 531 C CA . ALA A 1 72 ? 2.127 4.306 -4.477 1.00 84.19 72 ALA A CA 1
ATOM 532 C C . ALA A 1 72 ? 3.137 5.261 -5.125 1.00 84.19 72 ALA A C 1
ATOM 534 O O . ALA A 1 72 ? 3.799 4.894 -6.094 1.00 84.19 72 ALA A O 1
ATOM 535 N N . TYR A 1 73 ? 3.314 6.461 -4.565 1.00 85.12 73 TYR A N 1
ATOM 536 C CA . TYR A 1 73 ? 4.291 7.422 -5.069 1.00 85.12 73 TYR A CA 1
ATOM 537 C C . TYR A 1 73 ? 5.724 6.902 -4.933 1.00 85.12 73 TYR A C 1
ATOM 539 O O . TYR A 1 73 ? 6.481 6.950 -5.901 1.00 85.12 73 TYR A O 1
ATOM 547 N N . ALA A 1 74 ? 6.107 6.372 -3.768 1.00 83.88 74 ALA A N 1
ATOM 548 C CA . ALA A 1 74 ? 7.436 5.802 -3.556 1.00 83.88 74 ALA A CA 1
ATOM 549 C C . ALA A 1 74 ? 7.704 4.634 -4.518 1.00 83.88 74 ALA A C 1
ATOM 551 O O . ALA A 1 74 ? 8.782 4.553 -5.106 1.00 83.88 74 ALA A O 1
ATOM 552 N N . ALA A 1 75 ? 6.720 3.765 -4.753 1.00 82.06 75 ALA A N 1
ATOM 553 C CA . ALA A 1 75 ? 6.860 2.675 -5.710 1.00 82.06 75 ALA A CA 1
ATOM 554 C C . ALA A 1 75 ? 6.985 3.165 -7.163 1.00 82.06 75 ALA A C 1
ATOM 556 O O . ALA A 1 75 ? 7.879 2.724 -7.889 1.00 82.06 75 ALA A O 1
ATOM 557 N N . ASP A 1 76 ? 6.139 4.105 -7.589 1.00 81.12 76 ASP A N 1
ATOM 558 C CA . ASP A 1 76 ? 6.152 4.605 -8.966 1.00 81.12 76 ASP A CA 1
ATOM 559 C C . ASP A 1 76 ? 7.385 5.468 -9.284 1.00 81.12 76 ASP A C 1
ATOM 561 O O . ASP A 1 76 ? 7.906 5.404 -10.398 1.00 81.12 76 ASP A O 1
ATOM 565 N N . SER A 1 77 ? 7.880 6.239 -8.311 1.00 77.38 77 SER A N 1
ATOM 566 C CA . SER A 1 77 ? 8.992 7.180 -8.506 1.00 77.38 77 SER A CA 1
ATOM 567 C C . SER A 1 77 ? 10.365 6.606 -8.140 1.00 77.38 77 SER A C 1
ATOM 569 O O . SER A 1 77 ? 11.326 6.822 -8.880 1.00 77.38 77 SER A O 1
ATOM 571 N N . LEU A 1 78 ? 10.478 5.858 -7.034 1.00 71.12 78 LEU A N 1
ATOM 572 C CA . LEU A 1 78 ? 11.761 5.376 -6.499 1.00 71.12 78 LEU A CA 1
ATOM 573 C C . LEU A 1 78 ? 12.054 3.924 -6.871 1.00 71.12 78 LEU A C 1
ATOM 575 O O . LEU A 1 78 ? 13.205 3.586 -7.146 1.00 71.12 78 LEU A O 1
ATOM 579 N N . LEU A 1 79 ? 11.035 3.059 -6.891 1.00 65.75 79 LEU A N 1
ATOM 580 C CA . LEU A 1 79 ? 11.223 1.643 -7.226 1.00 65.75 79 LEU A CA 1
ATOM 581 C C . LEU A 1 79 ? 11.159 1.389 -8.731 1.00 65.75 79 LEU A C 1
ATOM 583 O O . LEU A 1 79 ? 11.856 0.500 -9.210 1.00 65.75 79 LEU A O 1
ATOM 587 N N . ARG A 1 80 ? 10.423 2.194 -9.511 1.00 64.12 80 ARG A N 1
ATOM 588 C CA . ARG A 1 80 ? 10.403 2.080 -10.982 1.00 64.12 80 ARG A CA 1
ATOM 589 C C . ARG A 1 80 ? 11.815 2.068 -11.593 1.00 64.12 80 ARG A C 1
ATOM 591 O O . ARG A 1 80 ? 12.096 1.157 -12.365 1.00 64.12 80 ARG A O 1
ATOM 598 N N . PRO A 1 81 ? 12.733 3.003 -11.289 1.00 59.00 81 PRO A N 1
ATOM 599 C CA . PRO A 1 81 ? 14.063 2.977 -11.895 1.00 59.00 81 PRO A CA 1
ATOM 600 C C . PRO A 1 81 ? 14.905 1.779 -11.438 1.00 59.00 81 PRO A C 1
ATOM 602 O O . PRO A 1 81 ? 15.780 1.347 -12.183 1.00 59.00 81 PRO A O 1
ATOM 605 N N . ALA A 1 82 ? 14.659 1.255 -10.232 1.00 58.16 82 ALA A N 1
ATOM 606 C CA . ALA A 1 82 ? 15.406 0.143 -9.646 1.00 58.16 82 ALA A CA 1
ATOM 607 C C . ALA A 1 82 ? 14.932 -1.228 -10.165 1.00 58.16 82 ALA A C 1
ATOM 609 O O . ALA A 1 82 ? 15.762 -2.066 -10.503 1.00 58.16 82 ALA A O 1
ATOM 610 N N . VAL A 1 83 ? 13.617 -1.427 -10.303 1.00 54.84 83 VAL A N 1
ATOM 611 C CA . VAL A 1 83 ? 13.000 -2.663 -10.819 1.00 54.84 83 VAL A CA 1
ATOM 612 C C . VAL A 1 83 ? 13.239 -2.819 -12.326 1.00 54.84 83 VAL A C 1
ATOM 614 O O . VAL A 1 83 ? 13.535 -3.911 -12.797 1.00 54.84 83 VAL A O 1
ATOM 617 N N . PHE A 1 84 ? 13.196 -1.725 -13.095 1.00 53.28 84 PHE A N 1
ATOM 618 C CA . PHE A 1 84 ? 13.402 -1.768 -14.551 1.00 53.28 84 PHE A CA 1
ATOM 619 C C . PHE A 1 84 ? 14.881 -1.783 -14.988 1.00 53.28 84 PHE A C 1
ATOM 621 O O . PHE A 1 84 ? 15.160 -1.999 -16.165 1.00 53.28 84 PHE A O 1
ATOM 628 N N . LYS A 1 85 ? 15.842 -1.565 -14.076 1.00 47.75 85 LYS A N 1
ATOM 629 C CA . LYS A 1 85 ? 17.289 -1.653 -14.370 1.00 47.75 85 LYS A CA 1
ATOM 630 C C . LYS A 1 85 ? 17.906 -3.022 -14.071 1.00 47.75 85 LYS A C 1
ATOM 632 O O . LYS A 1 85 ? 19.126 -3.159 -14.159 1.00 47.75 85 LYS A O 1
ATOM 637 N N . GLN A 1 86 ? 17.112 -4.037 -13.739 1.00 45.78 86 GLN A N 1
ATOM 638 C CA . GLN A 1 86 ? 17.624 -5.401 -13.628 1.00 45.78 86 GLN A CA 1
ATOM 639 C C . GLN A 1 86 ? 17.598 -6.070 -15.020 1.00 45.78 86 GLN A C 1
ATOM 641 O O . GLN A 1 86 ? 16.527 -6.172 -15.612 1.00 45.78 86 GLN A O 1
ATOM 646 N N . PRO A 1 87 ? 18.747 -6.538 -15.563 1.00 44.81 87 PRO A N 1
ATOM 647 C CA . PRO A 1 87 ? 18.829 -7.165 -16.894 1.00 44.81 87 PRO A CA 1
ATOM 648 C C . PRO A 1 87 ? 18.030 -8.472 -17.014 1.00 44.81 87 PRO A C 1
ATOM 650 O O . PRO A 1 87 ? 17.858 -9.020 -18.097 1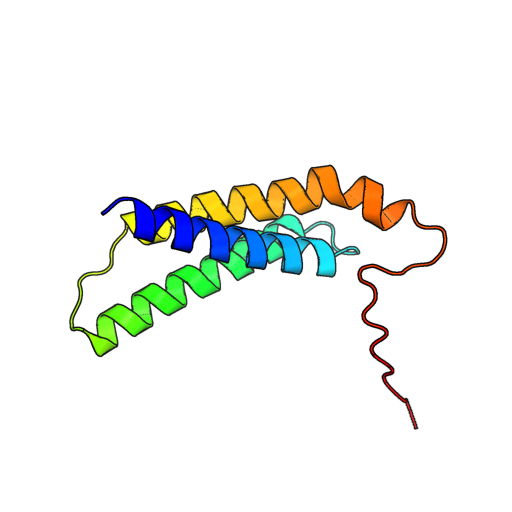.00 44.81 87 PRO A O 1
ATOM 653 N N . THR A 1 88 ? 17.553 -8.980 -15.887 1.00 48.50 88 THR A N 1
ATOM 654 C CA . THR A 1 88 ? 16.749 -10.182 -15.749 1.00 48.50 88 THR A CA 1
ATOM 655 C C . THR A 1 88 ? 15.483 -9.765 -15.012 1.00 48.50 88 THR A C 1
ATOM 657 O O . THR A 1 88 ? 15.598 -9.294 -13.881 1.00 48.50 88 THR A O 1
ATOM 660 N N . GLY A 1 89 ? 14.316 -9.874 -15.652 1.00 43.59 89 GLY A N 1
ATOM 661 C CA . GLY A 1 89 ? 13.014 -9.389 -15.171 1.00 43.59 89 GLY A CA 1
ATOM 662 C C . GLY A 1 89 ? 12.502 -10.057 -13.890 1.00 43.59 89 GLY A C 1
ATOM 663 O O . GLY A 1 89 ? 11.477 -10.727 -13.904 1.00 43.59 89 GLY A O 1
ATOM 664 N N . TYR A 1 90 ? 13.207 -9.866 -12.780 1.00 48.91 90 TYR A N 1
ATOM 665 C CA . TYR A 1 90 ? 12.856 -10.358 -11.457 1.00 48.91 90 TYR A CA 1
ATOM 666 C C . TYR A 1 90 ? 12.466 -9.176 -10.576 1.00 48.91 90 TYR A C 1
ATOM 668 O O . TYR A 1 90 ? 13.292 -8.614 -9.860 1.00 48.91 90 TYR A O 1
ATOM 676 N N . ALA A 1 91 ? 11.187 -8.809 -10.605 1.00 50.41 91 ALA A N 1
ATOM 677 C CA . ALA A 1 91 ? 10.599 -8.072 -9.500 1.00 50.41 91 ALA A CA 1
ATOM 678 C C . ALA A 1 91 ? 10.233 -9.102 -8.422 1.00 50.41 91 ALA A C 1
ATOM 680 O O . ALA A 1 91 ? 9.289 -9.866 -8.590 1.00 50.41 91 ALA A O 1
ATOM 681 N N . TYR A 1 92 ? 11.001 -9.096 -7.331 1.00 48.53 92 TYR A N 1
ATOM 682 C CA . TYR A 1 92 ? 10.917 -9.994 -6.174 1.00 48.53 92 TYR A CA 1
ATOM 683 C C . TYR A 1 92 ? 11.426 -11.417 -6.429 1.00 48.53 92 TYR A C 1
ATOM 685 O O . TYR A 1 92 ? 10.965 -12.136 -7.307 1.00 48.53 92 TYR A O 1
ATOM 693 N N . GLY A 1 93 ? 12.372 -11.849 -5.591 1.00 41.78 93 GLY A N 1
ATOM 694 C CA . GLY A 1 93 ? 12.888 -13.218 -5.505 1.00 41.78 93 GLY A CA 1
ATOM 695 C C . GLY A 1 93 ? 11.864 -14.240 -4.997 1.00 41.78 93 GLY A C 1
ATOM 696 O O . GLY A 1 93 ? 12.205 -15.101 -4.194 1.00 41.78 93 GLY A O 1
ATOM 697 N N . VAL A 1 94 ? 10.616 -14.152 -5.454 1.00 41.19 94 VAL A N 1
ATOM 698 C CA . VAL A 1 94 ? 9.660 -15.251 -5.418 1.00 41.19 94 VAL A CA 1
ATOM 699 C C . VAL A 1 94 ? 9.552 -15.751 -6.851 1.00 41.19 94 VAL A C 1
ATOM 701 O O . VAL A 1 94 ? 8.778 -15.239 -7.655 1.00 41.19 94 VAL A O 1
ATOM 704 N N . GLN A 1 95 ? 10.360 -16.756 -7.180 1.00 40.06 95 GLN A N 1
ATOM 705 C CA . GLN A 1 95 ? 10.105 -17.589 -8.346 1.00 40.06 95 GLN A CA 1
ATOM 706 C C . GLN A 1 95 ? 8.791 -18.332 -8.073 1.00 40.06 95 GLN A C 1
ATOM 708 O O . GLN A 1 95 ? 8.781 -19.389 -7.443 1.00 40.06 95 GLN A O 1
ATOM 713 N N . LEU A 1 96 ? 7.659 -17.755 -8.484 1.00 44.94 96 LEU A N 1
ATOM 714 C CA . LEU A 1 96 ? 6.426 -18.517 -8.615 1.00 44.94 96 LEU A CA 1
ATOM 715 C C . LEU A 1 96 ? 6.657 -19.472 -9.784 1.00 44.94 96 LEU A C 1
ATOM 717 O O . LEU A 1 96 ? 6.461 -19.111 -10.942 1.00 44.94 96 LEU A O 1
ATOM 721 N N . ASN A 1 97 ? 7.146 -20.673 -9.472 1.00 40.53 97 ASN A N 1
ATOM 722 C CA . ASN A 1 97 ? 7.122 -21.801 -10.392 1.00 40.53 97 ASN A CA 1
ATOM 723 C C . ASN A 1 97 ? 5.652 -22.130 -10.664 1.00 40.53 97 ASN A C 1
ATOM 725 O O . ASN A 1 97 ? 5.060 -22.982 -10.006 1.00 40.53 97 ASN A O 1
ATOM 729 N N . VAL A 1 98 ? 5.045 -21.409 -11.601 1.00 47.31 98 VAL A N 1
ATOM 730 C CA . VAL A 1 98 ? 3.803 -21.843 -12.222 1.00 47.31 98 VAL A CA 1
ATOM 731 C C . VAL A 1 98 ? 4.225 -22.869 -13.260 1.00 47.31 98 VAL A C 1
ATOM 733 O O . VAL A 1 98 ? 4.664 -22.521 -14.355 1.00 47.31 98 VAL A O 1
ATOM 736 N N . ALA A 1 99 ? 4.194 -24.139 -12.856 1.00 37.38 99 ALA A N 1
ATOM 737 C CA . ALA A 1 99 ? 4.257 -25.246 -13.791 1.00 37.38 99 ALA A CA 1
ATOM 738 C C . ALA A 1 99 ? 3.035 -25.129 -14.710 1.00 37.38 99 ALA A C 1
ATOM 740 O O . ALA A 1 99 ? 1.897 -25.186 -14.243 1.00 37.38 99 ALA A O 1
ATOM 741 N N . PHE A 1 100 ? 3.279 -24.888 -15.993 1.00 46.78 100 PHE A N 1
ATOM 742 C CA . PHE A 1 100 ? 2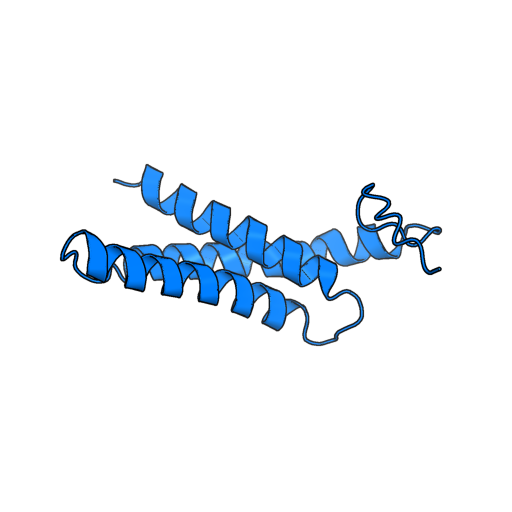.296 -25.175 -17.023 1.00 46.78 100 PHE A CA 1
ATOM 743 C C . PHE A 1 100 ? 2.575 -26.611 -17.464 1.00 46.78 100 PHE A C 1
ATOM 745 O O . PHE A 1 100 ? 3.636 -26.865 -18.038 1.00 46.78 100 PHE A O 1
ATOM 752 N N . ASP A 1 101 ? 1.670 -27.521 -17.105 1.00 44.97 101 ASP A N 1
ATOM 753 C CA . ASP A 1 101 ? 1.540 -28.819 -17.776 1.00 44.97 101 ASP A CA 1
ATOM 754 C C . ASP A 1 101 ? 1.029 -28.620 -19.213 1.00 44.97 101 ASP A C 1
ATOM 756 O O . ASP A 1 101 ? 0.204 -27.694 -19.429 1.00 44.97 101 ASP A O 1
#

pLDDT: mean 72.51, std 15.28, range [37.38, 88.0]